Protein AF-A0A499VIA6-F1 (afdb_monomer)

Nearest PDB structures (foldseek):
  2xev-assembly1_A  TM=7.678E-01  e=5.044E-02  Xanthomonas campestris
  4r7s-assembly1_A  TM=6.813E-01  e=4.546E-01  Parabacteroides merdae ATCC 43184
  9hmf-assembly1_L  TM=6.471E-01  e=3.723E-01  Campylobacter jejuni
  2dba-assembly1_A  TM=6.359E-01  e=1.667E+00  Homo sapiens
  9c47-assembly1_C  TM=6.712E-01  e=5.530E+00  Homo sapiens

Foldseek 3Di:
DDPPDPPVPDPLQVQLVVLCVVCVVPVVCVLVSLQSSLVSCVVVVVLVVSLVSLVCVLPDPDDDPCNLLSLLVSLLSCVVVPNPVSSVVSLVVSLVVQDPDCNSLQSSLVSCVVVVVNVVSVVSNPSD

Solvent-accessible surface area (backbone atoms only — not comparable to full-atom values): 6991 Å² total; per-residue (Å²): 136,82,82,84,70,58,76,91,75,58,60,31,66,62,49,21,57,51,28,50,55,47,21,75,76,37,69,90,51,22,66,64,31,41,52,51,19,24,52,26,23,46,77,63,68,41,42,72,61,22,44,53,46,41,53,50,56,76,68,43,90,63,84,65,93,53,63,57,39,50,47,22,53,38,21,37,51,32,39,79,75,74,38,46,74,60,16,51,55,45,47,52,52,47,64,74,65,59,62,88,60,58,65,30,36,52,43,41,18,53,41,30,43,79,68,72,36,50,68,62,14,54,50,35,64,70,76,93

Radius of gyration: 15.38 Å; Cα contacts (8 Å, |Δi|>4): 145; chains: 1; bounding box: 36×33×42 Å

Secondary structure (DSSP, 8-state):
------GGG--HHHHHHHHHHHHHH-GGGHHHHHHHHHHHHHHTT-HHHHHHHHHHHHH-SSPPS-HHHHHHHHHHHHHHTT-HHHHHHHHHHHHHH--SSHHHHHHHHHHHHHTT-HHHHHHHHHH-

Mean predicted aligned error: 4.43 Å

pLDDT: mean 93.76, std 11.39, range [42.06, 98.88]

Organism: Streptomyces avermitilis (NCBI:txid33903)

Sequence (128 aa):
MRPDTPAENVDHHAEAARLERTAGLYPEDAEHLLLQAAAHLELAGHRPRATSLYDSLLSSSTPLENPHLVRALKASNLWEYGHEAEARAIIDGIRAASPRDPAPWVIVAEALEQHDELEAAQETFTQG

Structure (mmCIF, N/CA/C/O backbone):
data_AF-A0A499VIA6-F1
#
_entry.id   AF-A0A499VIA6-F1
#
loop_
_atom_site.group_PDB
_atom_site.id
_atom_site.type_symbol
_atom_site.label_atom_id
_atom_site.label_alt_id
_atom_site.label_comp_id
_atom_site.label_asym_id
_atom_site.label_entity_id
_atom_site.label_seq_id
_atom_site.pdbx_PDB_ins_code
_atom_site.Cartn_x
_atom_site.Cartn_y
_atom_site.Cartn_z
_atom_site.occupancy
_atom_site.B_iso_or_equiv
_atom_site.auth_seq_id
_atom_site.auth_comp_id
_atom_site.auth_asym_id
_atom_site.auth_atom_id
_atom_site.pdbx_PDB_model_num
ATOM 1 N N . MET A 1 1 ? 11.047 23.144 -24.535 1.00 42.06 1 MET A N 1
ATOM 2 C CA . MET A 1 1 ? 9.667 23.069 -24.017 1.00 42.06 1 MET A CA 1
ATOM 3 C C . MET A 1 1 ? 9.357 21.606 -23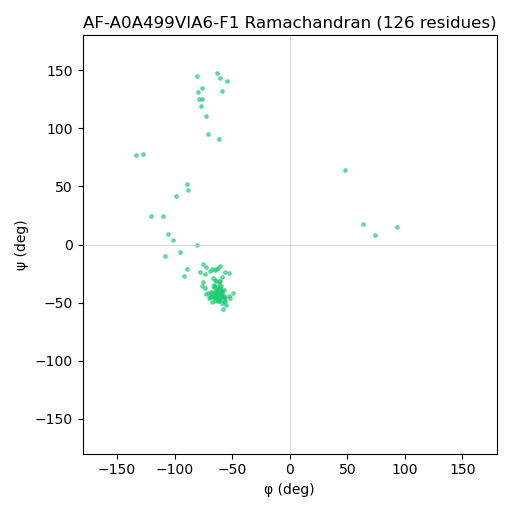.762 1.00 42.06 1 MET A C 1
ATOM 5 O O . MET A 1 1 ? 9.431 20.836 -24.711 1.00 42.06 1 MET A O 1
ATOM 9 N N . ARG A 1 2 ? 9.135 21.202 -22.505 1.00 53.75 2 ARG A N 1
ATOM 10 C CA . ARG A 1 2 ? 8.603 19.867 -22.188 1.00 53.75 2 ARG A CA 1
ATOM 11 C C . ARG A 1 2 ? 7.090 19.923 -22.429 1.00 53.75 2 ARG A C 1
ATOM 13 O O . ARG A 1 2 ? 6.490 20.894 -21.979 1.00 53.75 2 ARG A O 1
ATOM 20 N N . PRO A 1 3 ? 6.484 18.977 -23.158 1.00 56.84 3 PRO A N 1
ATOM 21 C CA . PRO A 1 3 ? 5.038 18.897 -23.193 1.00 56.84 3 PRO A CA 1
ATOM 22 C C . PRO A 1 3 ? 4.586 18.359 -21.835 1.00 56.84 3 PRO A C 1
ATOM 24 O O . PRO A 1 3 ? 4.852 17.200 -21.511 1.00 56.84 3 PRO A O 1
ATOM 27 N N . ASP A 1 4 ? 3.949 19.217 -21.041 1.00 58.94 4 ASP A N 1
ATOM 28 C CA . ASP A 1 4 ? 3.130 18.809 -19.904 1.00 58.94 4 ASP A CA 1
ATOM 29 C C . ASP A 1 4 ? 1.989 17.960 -20.464 1.00 58.94 4 ASP A C 1
ATOM 31 O O . ASP A 1 4 ? 0.969 18.464 -20.931 1.00 58.94 4 ASP A O 1
ATOM 35 N N . THR A 1 5 ? 2.219 16.652 -20.529 1.00 51.25 5 THR A N 1
ATOM 36 C CA . THR A 1 5 ? 1.166 15.701 -20.865 1.00 51.25 5 THR A CA 1
ATOM 37 C C . THR A 1 5 ? 0.330 15.564 -19.596 1.00 51.25 5 THR A C 1
ATOM 39 O O . THR A 1 5 ? 0.89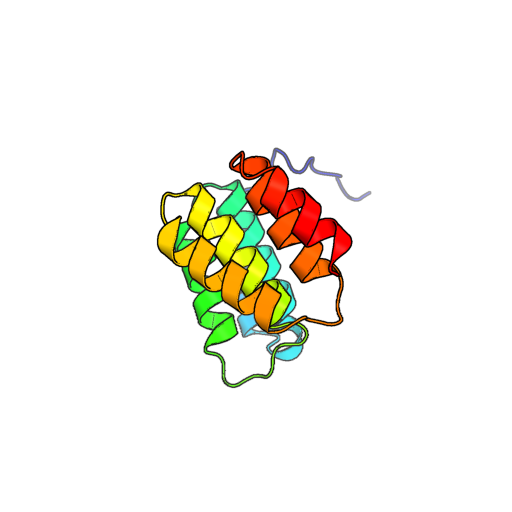7 15.190 -18.567 1.00 51.25 5 THR A O 1
ATOM 42 N N . PRO A 1 6 ? -0.970 15.908 -19.610 1.00 53.19 6 PRO A N 1
ATOM 43 C CA . PRO A 1 6 ? -1.825 15.718 -18.445 1.00 53.19 6 PRO A CA 1
ATOM 44 C C . PRO A 1 6 ? -1.758 14.253 -18.005 1.00 53.19 6 PRO A C 1
ATOM 46 O O . PRO A 1 6 ? -1.746 13.366 -18.863 1.00 53.19 6 PRO A O 1
ATOM 49 N N . ALA A 1 7 ? -1.730 13.999 -16.692 1.00 57.78 7 ALA A N 1
ATOM 50 C CA . ALA A 1 7 ? -1.669 12.645 -16.129 1.00 57.78 7 ALA A CA 1
ATOM 51 C C . ALA A 1 7 ? -2.771 11.713 -16.680 1.00 57.78 7 ALA A C 1
ATOM 53 O O . ALA A 1 7 ? -2.569 10.509 -16.760 1.00 57.78 7 ALA A O 1
ATOM 54 N N . GLU A 1 8 ? -3.884 12.281 -17.157 1.00 56.59 8 GLU A N 1
ATOM 55 C CA . GLU A 1 8 ? -5.007 11.577 -17.792 1.00 56.59 8 GLU A CA 1
ATOM 56 C C . GLU A 1 8 ? -4.646 10.798 -19.075 1.00 56.59 8 GLU A C 1
ATOM 58 O O . GLU A 1 8 ? -5.392 9.906 -19.462 1.00 56.59 8 GLU A O 1
ATOM 63 N N . ASN A 1 9 ? -3.516 11.092 -19.733 1.00 65.88 9 ASN A N 1
ATOM 64 C CA . ASN A 1 9 ? -3.077 10.394 -20.953 1.00 65.88 9 ASN A CA 1
ATOM 65 C C . ASN A 1 9 ? -1.903 9.425 -20.726 1.00 65.88 9 ASN A C 1
ATOM 67 O O . ASN A 1 9 ? -1.306 8.945 -21.695 1.00 65.88 9 ASN A O 1
ATOM 71 N N . VAL A 1 10 ? -1.521 9.161 -19.475 1.00 82.81 10 VAL A N 1
ATOM 72 C CA . VAL A 1 10 ? -0.440 8.217 -19.175 1.00 82.81 10 VAL A CA 1
ATOM 73 C C . VAL A 1 10 ? -0.973 6.790 -19.279 1.00 82.81 10 VAL A C 1
ATOM 75 O O . VAL A 1 10 ? -1.933 6.418 -18.611 1.00 82.81 10 VAL A O 1
ATOM 78 N N . ASP A 1 11 ? -0.320 5.956 -20.090 1.00 93.81 11 ASP A N 1
ATOM 79 C CA . ASP A 1 11 ? -0.528 4.509 -20.030 1.00 93.81 11 ASP A CA 1
ATOM 80 C C . ASP A 1 11 ? 0.099 3.982 -18.732 1.00 93.81 11 ASP A C 1
ATOM 82 O O . ASP A 1 11 ? 1.305 3.730 -18.645 1.00 93.81 11 ASP A O 1
ATOM 86 N N . HIS A 1 12 ? -0.731 3.865 -17.697 1.00 96.50 12 HIS A N 1
ATOM 87 C CA . HIS A 1 12 ? -0.306 3.453 -16.364 1.00 96.50 12 HIS A CA 1
ATOM 88 C C . HIS A 1 12 ? 0.319 2.047 -16.342 1.00 96.50 12 HIS A C 1
ATOM 90 O O . HIS A 1 12 ? 1.245 1.808 -15.569 1.00 96.50 12 HIS A O 1
ATOM 96 N N . HIS A 1 13 ? -0.108 1.130 -17.216 1.00 97.38 13 HIS A N 1
ATOM 97 C CA . HIS A 1 13 ? 0.518 -0.189 -17.315 1.00 97.38 13 HIS A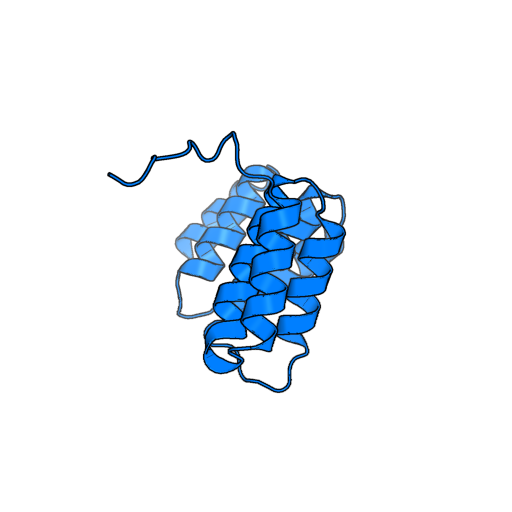 CA 1
ATOM 98 C C . HIS A 1 13 ? 1.922 -0.102 -17.908 1.00 97.38 13 HIS A C 1
ATOM 100 O O . HIS A 1 13 ? 2.859 -0.711 -17.382 1.00 97.38 13 HIS A O 1
ATOM 106 N N . ALA A 1 14 ? 2.079 0.661 -18.992 1.00 97.50 14 ALA A N 1
ATOM 107 C CA . ALA A 1 14 ? 3.382 0.869 -19.609 1.00 97.50 14 ALA A CA 1
ATOM 108 C C . ALA A 1 14 ? 4.351 1.576 -18.651 1.00 97.50 14 ALA A C 1
ATOM 110 O O . ALA A 1 14 ? 5.531 1.217 -18.597 1.00 97.50 14 ALA A O 1
ATOM 111 N N . GLU A 1 15 ? 3.853 2.538 -17.872 1.00 98.12 15 GLU A N 1
ATOM 112 C CA . GLU A 1 15 ? 4.661 3.276 -16.907 1.00 98.12 15 GLU A CA 1
ATOM 113 C C . GLU A 1 15 ? 5.095 2.404 -15.724 1.00 98.12 15 GLU A C 1
ATOM 115 O O . GLU A 1 15 ? 6.286 2.365 -15.411 1.00 98.12 15 GLU A O 1
ATOM 120 N N . ALA A 1 16 ? 4.194 1.602 -15.146 1.00 98.44 16 ALA A N 1
ATOM 121 C CA . ALA A 1 16 ? 4.559 0.624 -14.119 1.00 98.44 16 ALA A CA 1
ATOM 1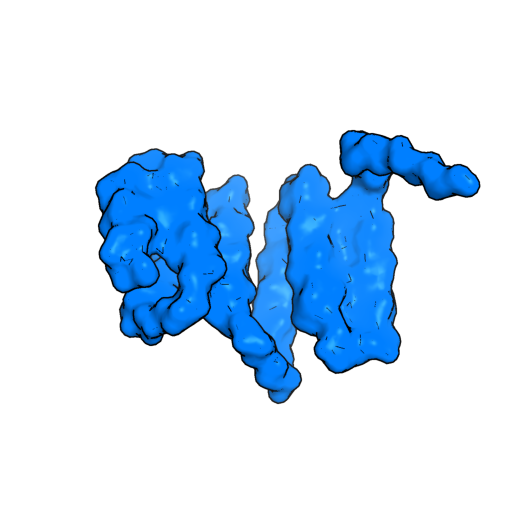22 C C . ALA A 1 16 ? 5.651 -0.344 -14.615 1.00 98.44 16 ALA A C 1
ATOM 124 O O . ALA A 1 16 ? 6.678 -0.522 -13.961 1.00 98.44 16 ALA A O 1
ATOM 125 N N . ALA A 1 17 ? 5.507 -0.882 -15.832 1.00 98.25 17 ALA A N 1
ATOM 126 C CA . ALA A 1 17 ? 6.502 -1.777 -16.424 1.00 98.25 17 ALA A CA 1
ATOM 127 C C . ALA A 1 17 ? 7.844 -1.080 -16.739 1.00 98.25 17 ALA A C 1
ATOM 129 O O . ALA A 1 17 ? 8.904 -1.718 -16.773 1.00 98.25 17 ALA A O 1
ATOM 130 N N . ARG A 1 18 ? 7.837 0.229 -17.023 1.00 98.19 18 ARG A N 1
ATOM 131 C CA . ARG A 1 18 ? 9.061 1.033 -17.172 1.00 98.19 18 ARG A CA 1
ATOM 132 C C . ARG A 1 18 ? 9.768 1.187 -15.827 1.00 98.19 18 ARG A C 1
ATOM 134 O O . ARG A 1 18 ? 10.983 0.988 -15.767 1.00 98.19 18 ARG A O 1
ATOM 141 N N . LEU A 1 19 ? 9.018 1.498 -14.774 1.00 98.50 19 LEU A N 1
ATOM 142 C CA . LEU A 1 19 ? 9.526 1.666 -13.415 1.00 98.50 19 LEU A CA 1
ATOM 143 C C . LEU A 1 19 ? 10.082 0.351 -12.850 1.00 98.50 19 LEU A C 1
ATOM 145 O O . LEU A 1 19 ? 11.219 0.347 -12.393 1.00 98.50 19 LEU A O 1
ATOM 149 N N . GLU A 1 20 ? 9.379 -0.780 -12.997 1.00 98.19 20 GLU A N 1
ATOM 150 C CA . GLU A 1 20 ? 9.868 -2.111 -12.578 1.00 98.19 20 GLU A CA 1
ATOM 151 C C . GLU A 1 20 ? 11.208 -2.468 -13.249 1.00 98.19 20 GLU A C 1
ATOM 153 O O . GLU A 1 20 ? 12.150 -2.915 -12.593 1.00 98.19 20 GLU A O 1
ATOM 158 N N . ARG A 1 21 ? 11.339 -2.218 -14.562 1.00 98.25 21 ARG A N 1
ATOM 159 C CA . ARG A 1 21 ? 12.614 -2.422 -15.273 1.00 98.25 21 ARG A CA 1
ATOM 160 C C . ARG A 1 21 ? 13.715 -1.496 -14.767 1.00 98.25 21 ARG A C 1
ATOM 162 O O . ARG A 1 21 ? 14.862 -1.919 -14.689 1.00 98.25 21 ARG A O 1
ATOM 169 N N . THR A 1 22 ? 13.372 -0.254 -14.438 1.00 98.25 22 THR A N 1
ATOM 170 C CA . THR A 1 22 ? 14.325 0.733 -13.913 1.00 98.25 22 THR A CA 1
ATOM 171 C C . THR A 1 22 ? 14.794 0.335 -12.512 1.00 98.25 22 THR A C 1
ATOM 173 O O . THR A 1 22 ? 15.991 0.366 -12.256 1.00 98.25 22 THR A O 1
ATOM 176 N N . ALA A 1 23 ? 13.898 -0.154 -11.650 1.00 97.25 23 ALA A N 1
ATOM 177 C CA . ALA A 1 23 ? 14.239 -0.667 -10.322 1.00 97.25 23 ALA A CA 1
ATOM 178 C C . ALA A 1 23 ? 15.227 -1.843 -10.386 1.00 97.25 23 ALA A C 1
ATOM 180 O O . ALA A 1 23 ? 16.125 -1.952 -9.558 1.00 97.25 23 ALA A O 1
ATOM 181 N N . GLY A 1 24 ? 15.114 -2.697 -11.410 1.00 95.31 24 GLY A N 1
ATOM 182 C CA . GLY A 1 24 ? 16.082 -3.770 -11.654 1.00 95.31 24 GLY A CA 1
ATOM 183 C C . GLY A 1 24 ? 17.479 -3.287 -12.072 1.00 95.31 24 GLY A C 1
ATOM 184 O O . GLY A 1 24 ? 18.442 -4.039 -11.932 1.00 95.31 24 GLY A O 1
ATOM 185 N N . LEU A 1 25 ? 17.600 -2.059 -12.589 1.00 97.44 25 LEU A N 1
ATOM 186 C CA . LEU A 1 25 ? 18.876 -1.441 -12.973 1.00 97.44 25 LEU A CA 1
ATOM 187 C C . LEU A 1 25 ? 19.500 -0.616 -11.842 1.00 97.44 25 LEU A C 1
ATOM 189 O O . LEU A 1 25 ? 20.723 -0.492 -11.811 1.00 97.44 25 LEU A O 1
ATOM 193 N N . TYR A 1 26 ? 18.674 -0.089 -10.935 1.00 95.38 26 TYR A N 1
ATOM 194 C CA . TYR A 1 26 ? 19.076 0.770 -9.817 1.00 95.38 26 TYR A CA 1
ATOM 195 C C . TYR A 1 26 ? 18.515 0.217 -8.494 1.00 95.38 26 TYR A C 1
ATOM 197 O O . TYR A 1 26 ? 17.490 0.703 -8.008 1.00 95.38 26 TYR A O 1
ATOM 205 N N . PRO A 1 27 ? 19.135 -0.834 -7.919 1.00 90.56 27 PRO A N 1
ATOM 206 C CA . PRO A 1 27 ? 18.659 -1.469 -6.689 1.00 90.56 27 PRO A CA 1
ATOM 207 C C . PRO A 1 27 ? 18.582 -0.530 -5.480 1.00 90.56 27 PRO A C 1
ATOM 209 O O . PRO A 1 27 ? 17.764 -0.750 -4.591 1.00 90.56 27 PRO A O 1
ATOM 212 N N . GLU A 1 28 ? 19.424 0.501 -5.441 1.00 91.81 28 GLU A N 1
ATOM 213 C CA . GLU A 1 28 ? 19.437 1.550 -4.420 1.00 91.81 28 GLU A CA 1
ATOM 214 C C . GLU A 1 28 ? 18.158 2.396 -4.415 1.00 91.81 28 GLU A C 1
ATOM 216 O O . GLU A 1 28 ? 17.708 2.806 -3.352 1.00 91.81 28 GLU A O 1
ATOM 221 N N . ASP A 1 29 ? 17.534 2.576 -5.581 1.00 95.19 29 ASP A N 1
ATOM 222 C CA . ASP A 1 29 ? 16.304 3.352 -5.759 1.00 95.19 29 ASP A CA 1
ATOM 223 C C . ASP A 1 29 ? 15.064 2.444 -5.871 1.00 95.19 29 ASP A C 1
ATOM 225 O O . ASP A 1 29 ? 13.949 2.911 -6.131 1.00 95.19 29 ASP A O 1
ATOM 229 N N . ALA A 1 30 ? 15.242 1.126 -5.715 1.00 94.81 30 ALA A N 1
ATOM 230 C CA . ALA A 1 30 ? 14.211 0.143 -6.023 1.00 94.81 30 ALA A CA 1
ATOM 231 C C . ALA A 1 30 ? 12.948 0.317 -5.172 1.00 94.81 30 ALA A C 1
ATOM 233 O O . ALA A 1 30 ? 11.855 0.145 -5.704 1.00 94.81 30 ALA A O 1
ATOM 234 N N . GLU A 1 31 ? 13.064 0.688 -3.893 1.00 96.56 31 GLU A N 1
ATOM 235 C CA . GLU A 1 31 ? 11.892 0.949 -3.047 1.00 96.56 31 GLU A CA 1
ATOM 236 C C . GLU A 1 31 ? 11.017 2.047 -3.652 1.00 96.56 31 GLU A C 1
ATOM 238 O O . GLU A 1 31 ? 9.848 1.811 -3.954 1.00 96.56 31 GLU A O 1
ATOM 243 N N . HIS A 1 32 ? 11.597 3.217 -3.921 1.00 97.25 32 HIS A N 1
ATOM 244 C CA . HIS A 1 32 ? 10.860 4.346 -4.475 1.00 97.25 32 HIS A CA 1
ATOM 245 C C . HIS A 1 32 ? 10.247 4.023 -5.846 1.00 97.25 32 HIS A C 1
ATOM 247 O O . HIS A 1 32 ? 9.068 4.294 -6.086 1.00 97.25 32 HIS A O 1
ATOM 253 N N . LEU A 1 33 ? 11.025 3.400 -6.734 1.00 98.00 33 LEU A N 1
ATOM 254 C CA . LEU A 1 33 ? 10.579 3.048 -8.083 1.00 98.00 33 LEU A CA 1
ATOM 255 C C . LEU A 1 33 ? 9.446 2.011 -8.070 1.00 98.00 33 LEU A C 1
ATOM 257 O O . LEU A 1 33 ? 8.495 2.129 -8.844 1.00 98.00 33 LEU A O 1
ATOM 261 N N . LEU A 1 34 ? 9.511 1.012 -7.187 1.00 98.31 34 LEU A N 1
ATOM 262 C CA . LEU A 1 34 ? 8.475 -0.015 -7.076 1.00 98.31 34 LEU A CA 1
ATOM 263 C C . LEU A 1 34 ? 7.211 0.502 -6.379 1.00 98.31 34 LEU A C 1
ATOM 265 O O . LEU A 1 34 ? 6.116 0.100 -6.770 1.00 98.31 34 LEU A O 1
ATOM 269 N N . LEU A 1 35 ? 7.326 1.430 -5.422 1.00 98.44 35 LEU A N 1
ATOM 270 C CA . LEU A 1 35 ? 6.164 2.116 -4.844 1.00 98.44 35 LEU A CA 1
ATOM 271 C C . LEU A 1 35 ? 5.424 2.958 -5.893 1.00 98.44 35 LEU A C 1
ATOM 273 O O . LEU A 1 35 ? 4.197 2.907 -5.965 1.00 98.44 35 LEU A O 1
ATOM 277 N N . GLN A 1 36 ? 6.152 3.673 -6.756 1.00 98.38 36 GLN A N 1
ATOM 278 C CA . GLN A 1 36 ? 5.543 4.388 -7.881 1.00 98.38 36 GLN A CA 1
ATOM 279 C C . GLN A 1 36 ? 4.886 3.428 -8.880 1.00 98.38 36 GLN A C 1
ATOM 281 O O . GLN A 1 36 ? 3.769 3.679 -9.332 1.00 98.38 36 GLN A O 1
ATOM 286 N N . ALA A 1 37 ? 5.541 2.310 -9.206 1.00 98.69 37 ALA A N 1
ATOM 287 C CA . ALA A 1 37 ? 4.965 1.302 -10.093 1.00 98.69 37 ALA A CA 1
ATOM 288 C C . ALA A 1 37 ? 3.652 0.732 -9.528 1.00 98.69 37 ALA A C 1
ATOM 290 O O . ALA A 1 37 ? 2.674 0.604 -10.265 1.00 98.69 37 ALA A O 1
ATOM 291 N N . ALA A 1 38 ? 3.607 0.448 -8.222 1.00 98.75 38 ALA A N 1
ATOM 292 C CA . ALA A 1 38 ? 2.396 0.008 -7.537 1.00 98.75 38 ALA A CA 1
ATOM 293 C C . ALA A 1 38 ? 1.278 1.058 -7.630 1.00 98.75 38 ALA A C 1
ATOM 295 O O . ALA A 1 38 ? 0.178 0.717 -8.054 1.00 98.75 38 ALA A O 1
ATOM 296 N N . ALA A 1 39 ? 1.574 2.339 -7.383 1.00 98.25 39 ALA A N 1
ATOM 297 C CA . ALA A 1 39 ? 0.595 3.419 -7.529 1.00 98.25 39 ALA A CA 1
ATOM 298 C C . ALA A 1 39 ? 0.029 3.524 -8.961 1.00 98.25 39 ALA A C 1
ATOM 300 O O . ALA A 1 39 ? -1.173 3.710 -9.149 1.00 98.25 39 ALA A O 1
ATOM 301 N N . HIS A 1 40 ? 0.856 3.343 -9.999 1.00 98.44 40 HIS A N 1
ATOM 302 C CA . HIS A 1 40 ? 0.358 3.279 -11.378 1.00 98.44 40 HIS A CA 1
ATOM 303 C C . HIS A 1 40 ? -0.569 2.074 -11.603 1.00 98.44 40 HIS A C 1
ATOM 305 O O . HIS A 1 40 ? -1.598 2.209 -12.263 1.00 98.44 40 HIS A O 1
ATOM 311 N N . LEU A 1 41 ? -0.247 0.908 -11.042 1.00 98.62 41 LEU A N 1
ATOM 312 C CA . LEU A 1 41 ? -1.106 -0.274 -11.136 1.00 98.62 41 LEU A CA 1
ATOM 313 C C . LEU A 1 41 ? -2.437 -0.082 -10.407 1.00 98.62 41 LEU A C 1
ATOM 315 O O . LEU A 1 41 ? -3.459 -0.551 -10.902 1.00 98.62 41 LEU A O 1
ATOM 319 N N . GLU A 1 42 ? -2.442 0.624 -9.279 1.00 98.06 42 GLU A N 1
ATOM 320 C CA . GLU A 1 42 ? -3.660 1.004 -8.560 1.00 98.06 42 GLU A CA 1
ATOM 321 C C . GLU A 1 42 ? -4.562 1.907 -9.395 1.00 98.06 42 GLU A C 1
ATOM 323 O O . GLU A 1 42 ? -5.741 1.598 -9.565 1.00 98.06 42 GLU A O 1
ATOM 328 N N . LEU A 1 43 ? -3.997 2.958 -9.997 1.00 96.69 43 LEU A N 1
ATOM 329 C CA . LEU A 1 43 ? -4.720 3.856 -10.905 1.00 96.69 43 LEU A CA 1
ATOM 330 C C . LEU A 1 43 ? -5.258 3.125 -12.144 1.00 96.69 43 LEU A C 1
ATOM 332 O O . LEU A 1 43 ? -6.319 3.470 -12.658 1.00 96.69 43 LEU A O 1
ATOM 336 N N . ALA A 1 44 ? -4.563 2.080 -12.600 1.00 96.56 44 ALA A N 1
ATOM 337 C CA . ALA A 1 44 ? -5.014 1.212 -13.685 1.00 96.56 44 ALA A CA 1
ATOM 338 C C . ALA A 1 44 ? -6.042 0.143 -13.247 1.00 96.56 44 ALA A C 1
ATOM 340 O O . ALA A 1 44 ? -6.459 -0.677 -14.064 1.00 96.56 44 ALA A O 1
ATOM 341 N N . GLY A 1 45 ? -6.419 0.090 -11.963 1.00 97.00 45 GLY A N 1
ATOM 342 C CA . GLY A 1 45 ? -7.331 -0.914 -11.403 1.00 97.00 45 GLY A CA 1
ATOM 343 C C . GLY A 1 45 ? -6.722 -2.312 -11.232 1.00 97.00 45 GLY A C 1
ATOM 344 O O . GLY A 1 45 ? -7.418 -3.262 -10.877 1.00 97.00 45 GLY A O 1
ATOM 345 N N . HIS A 1 46 ? -5.415 -2.473 -11.439 1.00 98.12 46 HIS A N 1
ATOM 346 C CA . HIS A 1 46 ? -4.709 -3.755 -11.378 1.00 98.12 46 HIS A CA 1
ATOM 347 C C . HIS A 1 46 ? -4.219 -4.084 -9.957 1.00 98.12 46 HIS A C 1
ATOM 349 O O . HIS A 1 46 ? -3.078 -4.510 -9.741 1.00 98.12 46 HIS A O 1
ATOM 355 N N . ARG A 1 47 ? -5.120 -3.915 -8.983 1.00 98.25 47 ARG A N 1
ATOM 356 C CA . ARG A 1 47 ? -4.869 -3.985 -7.535 1.00 98.25 47 ARG A CA 1
ATOM 357 C C . ARG A 1 47 ? -4.090 -5.238 -7.080 1.00 98.25 47 ARG A C 1
ATOM 359 O O . ARG A 1 47 ? -3.130 -5.078 -6.327 1.00 98.25 47 ARG A O 1
ATOM 366 N N . PRO A 1 48 ? -4.348 -6.469 -7.584 1.00 98.62 48 PRO A N 1
ATOM 367 C CA . PRO A 1 48 ? -3.557 -7.646 -7.191 1.00 98.62 48 PRO A CA 1
ATOM 368 C C . PRO A 1 48 ? -2.081 -7.592 -7.623 1.00 98.62 48 PRO A C 1
ATOM 370 O O . PRO A 1 48 ? -1.206 -8.147 -6.953 1.00 98.62 48 PRO A O 1
ATOM 373 N N . ARG A 1 49 ? -1.773 -6.922 -8.746 1.00 98.62 49 ARG A N 1
ATOM 374 C CA . ARG A 1 49 ? -0.385 -6.743 -9.201 1.00 98.62 49 ARG A CA 1
ATOM 375 C C . ARG A 1 49 ? 0.336 -5.716 -8.328 1.00 98.62 49 ARG A C 1
ATOM 377 O O . ARG A 1 49 ? 1.495 -5.953 -8.006 1.00 98.62 49 ARG A O 1
ATOM 384 N N . ALA A 1 50 ? -0.352 -4.6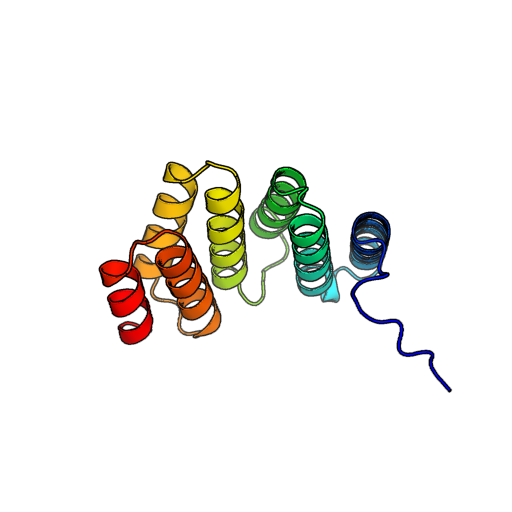55 -7.896 1.00 98.75 50 ALA A N 1
ATOM 385 C CA . ALA A 1 50 ? 0.175 -3.714 -6.907 1.00 98.75 50 ALA A CA 1
ATOM 386 C C . ALA A 1 50 ? 0.492 -4.426 -5.577 1.00 98.75 50 ALA A C 1
ATOM 388 O O . ALA A 1 50 ? 1.622 -4.336 -5.100 1.00 98.75 50 ALA A O 1
ATOM 389 N N . THR A 1 51 ? -0.427 -5.257 -5.057 1.00 98.75 51 THR A N 1
ATOM 390 C CA . THR A 1 51 ? -0.184 -6.093 -3.860 1.00 98.75 51 THR A CA 1
ATOM 391 C C . THR A 1 51 ? 1.079 -6.939 -4.004 1.00 98.75 51 THR A C 1
ATOM 393 O O . THR A 1 51 ? 1.904 -6.974 -3.096 1.00 98.75 51 THR A O 1
ATOM 396 N N . SER A 1 52 ? 1.275 -7.564 -5.171 1.00 98.56 52 SER A N 1
ATOM 397 C CA . SER A 1 52 ? 2.458 -8.393 -5.433 1.00 98.56 52 SER A CA 1
ATOM 398 C C . SER A 1 52 ? 3.770 -7.597 -5.359 1.00 98.56 52 SER A C 1
ATOM 400 O O . SER A 1 52 ? 4.790 -8.138 -4.933 1.00 98.56 52 SER A O 1
ATOM 402 N N . LEU A 1 53 ? 3.766 -6.318 -5.759 1.00 98.50 53 LEU A N 1
ATOM 403 C CA . LEU A 1 53 ? 4.937 -5.446 -5.623 1.00 98.50 53 LEU A CA 1
ATOM 404 C C . LEU A 1 53 ? 5.205 -5.088 -4.160 1.00 98.50 53 LEU A C 1
ATOM 406 O O . LEU A 1 53 ? 6.355 -5.153 -3.725 1.00 98.50 53 LEU A O 1
ATOM 410 N N . TYR A 1 54 ? 4.164 -4.786 -3.380 1.00 98.69 54 TYR A N 1
ATOM 411 C CA . TYR A 1 54 ? 4.313 -4.550 -1.943 1.00 98.69 54 TYR A CA 1
ATOM 412 C C . TYR A 1 54 ? 4.838 -5.786 -1.206 1.00 98.69 54 TYR A C 1
ATOM 414 O O . TYR A 1 54 ? 5.744 -5.670 -0.381 1.00 98.69 54 TYR A O 1
ATOM 422 N N . ASP A 1 55 ? 4.341 -6.977 -1.542 1.00 98.50 55 ASP A N 1
ATOM 423 C CA . ASP A 1 55 ? 4.844 -8.239 -0.992 1.00 98.50 55 ASP A CA 1
ATOM 424 C C . ASP A 1 55 ? 6.309 -8.481 -1.367 1.00 98.50 55 ASP A C 1
ATOM 426 O O . ASP A 1 55 ? 7.105 -8.904 -0.525 1.00 98.50 55 ASP A O 1
ATOM 430 N N . SER A 1 56 ? 6.699 -8.169 -2.606 1.00 97.31 56 SER A N 1
ATOM 431 C CA . SER A 1 56 ? 8.095 -8.257 -3.044 1.00 97.31 56 SER A CA 1
ATOM 432 C C . SER A 1 56 ? 9.006 -7.302 -2.269 1.00 97.31 56 SER A C 1
ATOM 434 O O . SER A 1 56 ? 10.115 -7.689 -1.909 1.00 97.31 56 SER A O 1
ATOM 436 N N . LEU A 1 57 ? 8.561 -6.071 -1.996 1.00 97.62 57 LEU A N 1
ATOM 437 C CA . LEU A 1 57 ? 9.318 -5.114 -1.185 1.00 97.62 57 LEU A CA 1
ATOM 438 C C . LEU A 1 57 ? 9.473 -5.612 0.256 1.00 97.62 57 LEU A C 1
ATOM 440 O O . LEU A 1 57 ? 10.582 -5.650 0.781 1.00 97.62 57 LEU A O 1
ATOM 444 N N . LEU A 1 58 ? 8.378 -6.051 0.880 1.00 97.50 58 LEU A N 1
ATOM 445 C CA . LEU A 1 58 ? 8.362 -6.495 2.279 1.00 97.50 58 LEU A CA 1
ATOM 446 C C . LEU A 1 58 ? 9.104 -7.818 2.521 1.00 97.50 58 LEU A C 1
ATOM 448 O O . LEU A 1 58 ? 9.509 -8.085 3.653 1.00 97.50 58 LEU A O 1
ATOM 452 N N . SER A 1 59 ? 9.262 -8.647 1.488 1.00 96.88 59 SER A N 1
ATOM 453 C CA . SER A 1 59 ? 10.004 -9.915 1.541 1.00 96.88 59 SER A CA 1
ATOM 454 C C . SER A 1 59 ? 11.463 -9.797 1.085 1.00 96.88 59 SER A C 1
ATOM 456 O O . SER A 1 59 ? 12.221 -10.763 1.206 1.00 96.88 59 SER A O 1
ATOM 458 N N . SER A 1 60 ? 11.867 -8.629 0.576 1.00 93.62 60 SER A N 1
ATOM 459 C CA . SER A 1 60 ? 13.230 -8.366 0.121 1.00 93.62 60 SER A CA 1
ATOM 460 C C . SER A 1 60 ? 14.245 -8.465 1.263 1.00 93.62 60 SER A C 1
ATOM 462 O O . SER A 1 60 ? 13.972 -8.108 2.408 1.00 93.62 60 SER A O 1
ATOM 464 N N . SER A 1 61 ? 15.461 -8.913 0.941 1.00 90.62 61 SER A N 1
ATOM 465 C CA . SER A 1 61 ? 16.599 -8.864 1.866 1.00 90.62 61 SER A CA 1
ATOM 466 C C . SER A 1 61 ? 17.183 -7.458 2.028 1.00 90.62 61 SER A C 1
ATOM 468 O O . SER A 1 61 ? 17.962 -7.229 2.952 1.00 90.62 61 SER A O 1
ATOM 470 N N . THR A 1 62 ? 16.861 -6.536 1.116 1.00 90.19 62 THR A N 1
ATOM 471 C CA . THR A 1 62 ? 17.284 -5.135 1.206 1.00 90.19 62 THR A CA 1
ATOM 472 C C . THR A 1 62 ? 16.424 -4.423 2.251 1.00 90.19 62 THR A C 1
ATOM 474 O O . THR A 1 62 ? 15.199 -4.464 2.132 1.00 90.19 62 THR A O 1
ATOM 477 N N . PRO A 1 63 ? 17.022 -3.778 3.270 1.00 93.19 63 PRO A N 1
ATOM 478 C CA . PRO A 1 63 ? 16.262 -3.006 4.244 1.00 93.19 63 PRO A CA 1
ATOM 479 C C . PRO A 1 63 ? 15.469 -1.891 3.562 1.00 93.19 63 PRO A C 1
ATOM 481 O O . PRO A 1 63 ? 16.031 -1.152 2.759 1.00 93.19 63 PRO A O 1
ATOM 484 N N . LEU A 1 64 ? 14.189 -1.773 3.913 1.00 95.88 64 LEU A N 1
ATOM 485 C CA . LEU A 1 64 ? 13.342 -0.673 3.459 1.00 95.88 64 LEU A CA 1
ATOM 486 C C . LEU A 1 64 ? 13.586 0.579 4.308 1.00 95.88 64 LEU A C 1
ATOM 488 O O . LEU A 1 64 ? 13.772 0.476 5.525 1.00 95.88 64 LEU A O 1
ATOM 492 N N . GLU A 1 65 ? 13.517 1.746 3.679 1.00 94.56 65 GLU A N 1
ATOM 493 C CA . GLU A 1 65 ? 13.551 3.052 4.330 1.00 94.56 65 GLU A CA 1
ATOM 494 C C . GLU A 1 65 ? 12.326 3.237 5.227 1.00 94.56 65 GLU A C 1
ATOM 496 O O . GLU A 1 65 ? 12.464 3.612 6.395 1.00 94.56 65 GLU A O 1
ATOM 501 N N . ASN A 1 66 ? 11.129 2.919 4.718 1.00 94.25 66 ASN A N 1
ATOM 502 C CA . ASN A 1 66 ? 9.896 3.023 5.492 1.00 94.25 66 ASN A CA 1
ATOM 503 C C . ASN A 1 66 ? 9.005 1.773 5.351 1.00 94.25 66 ASN A C 1
ATOM 505 O O . ASN A 1 66 ? 7.965 1.794 4.685 1.00 94.25 66 ASN A O 1
ATOM 509 N N . PRO A 1 67 ? 9.338 0.666 6.044 1.00 97.38 67 PRO A N 1
ATOM 510 C CA . PRO A 1 67 ? 8.574 -0.578 5.952 1.00 97.38 67 PRO A CA 1
ATOM 511 C C . PRO A 1 67 ? 7.137 -0.455 6.484 1.00 97.38 67 PRO A C 1
ATOM 513 O O . PRO A 1 67 ? 6.287 -1.278 6.144 1.00 97.38 67 PRO A O 1
ATOM 516 N N . HIS A 1 68 ? 6.839 0.529 7.340 1.00 98.31 68 HIS A N 1
ATOM 517 C CA . HIS A 1 68 ? 5.471 0.776 7.803 1.00 98.31 68 HIS A CA 1
ATOM 518 C C . HIS A 1 68 ? 4.630 1.478 6.738 1.00 98.31 68 HIS A C 1
ATOM 520 O O . HIS A 1 68 ? 3.462 1.130 6.589 1.00 98.31 68 HIS A O 1
ATOM 526 N N . LEU A 1 69 ? 5.225 2.379 5.953 1.00 98.44 69 LEU A N 1
ATOM 527 C CA . LEU A 1 69 ? 4.547 3.026 4.832 1.00 98.44 69 LEU A CA 1
ATOM 528 C C . LEU A 1 69 ? 4.177 2.001 3.759 1.00 98.44 69 LEU A C 1
ATOM 530 O O . LEU A 1 69 ? 3.034 1.972 3.316 1.00 98.44 69 LEU A O 1
ATOM 534 N N . VAL A 1 70 ? 5.098 1.096 3.411 1.00 98.62 70 VAL A N 1
ATOM 535 C CA . VAL A 1 70 ? 4.817 0.015 2.449 1.00 98.62 70 VAL A CA 1
ATOM 536 C C . VAL A 1 70 ? 3.651 -0.865 2.918 1.00 98.62 70 VAL A C 1
ATOM 538 O O . VAL A 1 70 ? 2.774 -1.208 2.128 1.00 98.62 70 VAL A O 1
ATOM 541 N N . ARG A 1 71 ? 3.591 -1.198 4.216 1.00 98.81 71 ARG A N 1
ATOM 542 C CA . ARG A 1 71 ? 2.459 -1.945 4.792 1.00 98.81 71 ARG A CA 1
ATOM 543 C C . ARG A 1 71 ? 1.153 -1.152 4.750 1.00 98.81 71 ARG A C 1
ATOM 545 O O . ARG A 1 71 ? 0.124 -1.739 4.438 1.00 98.81 71 ARG A O 1
ATOM 552 N N . ALA A 1 72 ? 1.190 0.147 5.047 1.00 98.75 72 ALA A N 1
ATOM 553 C CA . ALA A 1 72 ? 0.008 1.004 5.021 1.00 98.75 72 ALA A CA 1
ATOM 554 C C . ALA A 1 72 ? -0.585 1.087 3.606 1.00 98.75 72 ALA A C 1
ATOM 556 O O . ALA A 1 72 ? -1.779 0.860 3.424 1.00 98.75 72 ALA A O 1
ATOM 557 N N . LEU A 1 73 ? 0.267 1.308 2.599 1.00 98.81 73 LEU A N 1
ATOM 558 C CA . LEU A 1 73 ? -0.128 1.322 1.187 1.00 98.81 73 LEU A CA 1
ATOM 559 C C . LEU A 1 73 ? -0.690 -0.037 0.748 1.00 98.81 73 LEU A C 1
ATOM 561 O O . LEU A 1 73 ? -1.763 -0.094 0.152 1.00 98.81 73 LEU A O 1
ATOM 565 N N . LYS A 1 74 ? -0.039 -1.147 1.132 1.00 98.88 74 LYS A N 1
ATOM 566 C CA . LYS A 1 74 ? -0.565 -2.498 0.883 1.00 98.88 74 LYS A CA 1
ATOM 567 C C . LYS A 1 74 ? -1.962 -2.687 1.485 1.00 98.88 74 LYS A C 1
ATOM 569 O O . LYS A 1 74 ? -2.825 -3.252 0.819 1.00 98.88 74 LYS A O 1
ATOM 574 N N . ALA A 1 75 ? -2.179 -2.257 2.729 1.00 98.81 75 ALA A N 1
ATOM 575 C CA . ALA A 1 75 ? -3.466 -2.396 3.406 1.00 98.81 75 ALA A CA 1
ATOM 576 C C . ALA A 1 75 ? -4.572 -1.591 2.711 1.00 98.81 75 ALA A C 1
ATOM 578 O O . ALA A 1 75 ? -5.636 -2.146 2.450 1.00 98.81 75 ALA A O 1
ATOM 579 N N . SER A 1 76 ? -4.293 -0.332 2.357 1.00 98.56 76 SER A N 1
ATOM 580 C CA . SER A 1 76 ? -5.205 0.511 1.572 1.00 98.56 76 SER A CA 1
ATOM 581 C C . SER A 1 76 ? -5.578 -0.175 0.252 1.00 98.56 76 SER A C 1
ATOM 583 O O . SER A 1 76 ? -6.751 -0.442 -0.003 1.00 98.56 76 SER A O 1
ATOM 585 N N . ASN A 1 77 ? -4.579 -0.614 -0.520 1.00 98.62 77 ASN A N 1
ATOM 586 C CA . ASN A 1 77 ? -4.806 -1.328 -1.772 1.00 98.62 77 ASN A CA 1
ATOM 587 C C . ASN A 1 77 ? -5.606 -2.627 -1.591 1.00 98.62 77 ASN A C 1
ATOM 589 O O . ASN A 1 77 ? -6.455 -2.913 -2.421 1.00 98.62 77 ASN A O 1
ATOM 593 N N . LEU A 1 78 ? -5.360 -3.423 -0.544 1.00 98.69 78 LEU A N 1
ATOM 594 C CA . LEU A 1 78 ? -6.100 -4.665 -0.269 1.00 98.69 78 LEU A CA 1
ATOM 595 C C . LEU A 1 78 ? -7.589 -4.428 -0.023 1.00 98.69 78 LEU A C 1
ATOM 597 O O . LEU A 1 78 ? -8.427 -5.195 -0.507 1.00 98.69 78 LEU A O 1
ATOM 601 N N . TRP A 1 79 ? -7.915 -3.385 0.736 1.00 98.06 79 TRP A N 1
ATOM 602 C CA . TRP A 1 79 ? -9.300 -3.090 1.079 1.00 98.06 79 TRP A CA 1
ATOM 603 C C . TRP A 1 79 ? -10.117 -2.757 -0.174 1.00 98.06 79 TRP A C 1
ATOM 605 O O . TRP A 1 79 ? -11.180 -3.343 -0.391 1.00 98.06 79 TRP A O 1
ATOM 615 N N . GLU A 1 80 ? -9.526 -1.970 -1.074 1.00 97.31 80 GLU A N 1
ATOM 616 C CA . GLU A 1 80 ? -10.115 -1.518 -2.339 1.00 97.31 80 GLU A CA 1
ATOM 617 C C . GLU A 1 80 ? -10.588 -2.644 -3.276 1.00 97.31 80 GLU A C 1
ATOM 619 O O . GLU A 1 80 ? -11.451 -2.418 -4.124 1.00 97.31 80 GLU A O 1
ATOM 624 N N . TYR A 1 81 ? -10.047 -3.865 -3.161 1.00 96.56 81 TYR A N 1
ATOM 625 C CA . TYR A 1 81 ? -10.497 -5.013 -3.966 1.00 96.56 81 TYR A CA 1
ATOM 626 C C . TYR A 1 81 ? -11.027 -6.194 -3.144 1.00 96.56 81 TYR A C 1
ATOM 628 O O . TYR A 1 81 ? -11.068 -7.324 -3.632 1.00 96.56 81 TYR A O 1
ATOM 636 N N . GLY A 1 82 ? -11.497 -5.935 -1.919 1.00 97.12 82 GLY A N 1
ATOM 637 C CA . GLY A 1 82 ? -12.296 -6.889 -1.142 1.00 97.12 82 GLY A CA 1
ATOM 638 C C . GLY A 1 82 ? -11.509 -7.779 -0.178 1.00 97.12 82 GLY A C 1
ATOM 639 O O . GLY A 1 82 ? -12.050 -8.767 0.316 1.00 97.12 82 GLY A O 1
ATOM 640 N N . HIS A 1 83 ? -10.256 -7.437 0.128 1.00 98.38 83 HIS A N 1
ATOM 641 C CA . HIS A 1 83 ? -9.423 -8.149 1.104 1.00 98.38 83 HIS A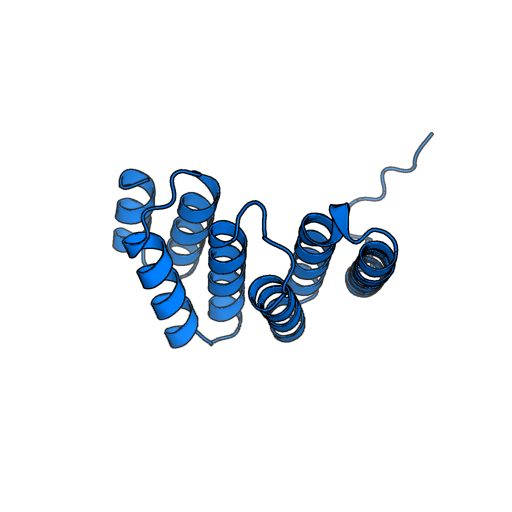 CA 1
ATOM 642 C C . HIS A 1 83 ? -9.404 -7.450 2.473 1.00 98.38 83 HIS A C 1
ATOM 644 O O . HIS A 1 83 ? -8.370 -7.363 3.136 1.00 98.38 83 HIS A O 1
ATOM 650 N N . GLU A 1 84 ? -10.569 -6.978 2.919 1.00 98.12 84 GLU A N 1
ATOM 651 C CA . GLU A 1 84 ? -10.739 -6.199 4.151 1.00 98.12 84 GLU A CA 1
ATOM 652 C C . GLU A 1 84 ? -10.115 -6.865 5.387 1.00 98.12 84 GLU A C 1
ATOM 654 O O . GLU A 1 84 ? -9.412 -6.214 6.154 1.00 98.12 84 GLU A O 1
ATOM 659 N N . ALA A 1 85 ? -10.330 -8.168 5.587 1.00 98.25 85 ALA A N 1
ATOM 660 C CA . ALA A 1 85 ? -9.818 -8.856 6.773 1.00 98.25 85 ALA A CA 1
ATOM 661 C C . ALA A 1 85 ? -8.279 -8.820 6.857 1.00 98.25 85 ALA A C 1
ATOM 663 O O . ALA A 1 85 ? -7.719 -8.667 7.943 1.00 98.25 85 ALA A O 1
ATOM 664 N N . GLU A 1 86 ? -7.593 -8.934 5.716 1.00 98.50 86 GLU A N 1
ATOM 665 C CA . GLU A 1 86 ? -6.133 -8.811 5.653 1.00 98.50 86 GLU A CA 1
ATOM 666 C C . GLU A 1 86 ? -5.701 -7.351 5.835 1.00 98.50 86 GLU A C 1
ATOM 668 O O . GLU A 1 86 ? -4.771 -7.083 6.597 1.00 98.50 86 GLU A O 1
ATOM 673 N N . ALA A 1 87 ? -6.404 -6.407 5.200 1.00 98.69 87 ALA A N 1
ATOM 674 C CA . ALA A 1 87 ? -6.146 -4.977 5.352 1.00 98.69 87 ALA A CA 1
ATOM 675 C C . ALA A 1 87 ? -6.226 -4.540 6.824 1.00 98.69 87 ALA A C 1
ATOM 677 O O . ALA A 1 87 ? -5.283 -3.935 7.335 1.00 98.69 87 ALA A O 1
ATOM 678 N N . ARG A 1 88 ? -7.290 -4.929 7.540 1.00 98.44 88 ARG A N 1
ATOM 679 C CA . ARG A 1 88 ? -7.464 -4.640 8.972 1.00 98.44 88 ARG A CA 1
ATOM 680 C C . ARG A 1 88 ? -6.353 -5.239 9.825 1.00 98.44 88 ARG A C 1
ATOM 682 O O . ARG A 1 88 ? -5.787 -4.540 10.657 1.00 98.44 88 ARG A O 1
ATOM 689 N N . ALA A 1 89 ? -5.975 -6.493 9.576 1.00 98.69 89 ALA A N 1
ATOM 690 C CA . ALA A 1 89 ? -4.884 -7.126 10.314 1.00 98.69 89 ALA A CA 1
ATOM 691 C C . ALA A 1 89 ? -3.547 -6.377 10.136 1.00 98.69 89 ALA A C 1
ATOM 693 O O . ALA A 1 89 ? -2.775 -6.240 11.088 1.00 98.69 89 ALA A O 1
ATOM 694 N N . ILE A 1 90 ? -3.272 -5.866 8.930 1.00 98.69 90 ILE A N 1
ATOM 695 C CA . ILE A 1 90 ? -2.086 -5.043 8.670 1.00 98.69 90 ILE A CA 1
ATOM 696 C C . ILE A 1 90 ? -2.195 -3.689 9.386 1.00 98.69 90 ILE A C 1
ATOM 698 O O . ILE A 1 90 ? -1.224 -3.266 10.016 1.00 98.69 90 ILE A O 1
ATOM 702 N N . ILE A 1 91 ? -3.357 -3.033 9.321 1.00 98.50 91 ILE A N 1
ATOM 703 C CA . ILE A 1 91 ? -3.633 -1.754 9.992 1.00 98.50 91 ILE A CA 1
ATOM 704 C C . ILE A 1 91 ? -3.411 -1.867 11.503 1.00 98.50 91 ILE A C 1
ATOM 706 O O . ILE A 1 91 ? -2.661 -1.072 12.070 1.00 98.50 91 ILE A O 1
ATOM 710 N N . ASP A 1 92 ? -3.973 -2.891 12.143 1.00 98.31 92 ASP A N 1
ATOM 711 C CA . ASP A 1 92 ? -3.789 -3.140 13.574 1.00 98.31 92 ASP A CA 1
ATOM 712 C C . ASP A 1 92 ? -2.311 -3.354 13.917 1.00 98.31 92 ASP A C 1
ATOM 714 O O . ASP A 1 92 ? -1.802 -2.812 14.901 1.00 98.31 92 ASP A O 1
ATOM 718 N N . GLY A 1 93 ? -1.586 -4.085 13.064 1.00 98.44 93 GLY A N 1
ATOM 719 C CA . GLY A 1 93 ? -0.144 -4.274 13.199 1.00 98.44 93 GLY A CA 1
ATOM 720 C C . GLY A 1 93 ? 0.653 -2.967 13.109 1.00 98.44 93 GLY A C 1
ATOM 721 O O . GLY A 1 93 ? 1.612 -2.783 13.860 1.00 98.44 93 GLY A O 1
ATOM 722 N N . ILE A 1 94 ? 0.264 -2.043 12.225 1.00 98.19 94 ILE A N 1
ATOM 723 C CA . ILE A 1 94 ? 0.894 -0.718 12.105 1.00 98.19 94 ILE A CA 1
ATOM 724 C C . ILE A 1 94 ? 0.607 0.119 13.352 1.00 98.19 94 ILE A C 1
ATOM 726 O O . ILE A 1 94 ? 1.550 0.635 13.953 1.00 98.19 94 ILE A O 1
ATOM 730 N N . ARG A 1 95 ? -0.658 0.205 13.782 1.00 97.25 95 ARG A N 1
ATOM 731 C CA . ARG A 1 95 ? -1.057 0.964 14.979 1.00 97.25 95 ARG A CA 1
ATOM 732 C C . ARG A 1 95 ? -0.329 0.458 16.225 1.00 97.25 95 ARG A C 1
ATOM 734 O O . ARG A 1 95 ? 0.208 1.254 16.991 1.00 97.25 95 ARG A O 1
ATOM 741 N N . ALA A 1 96 ? -0.235 -0.862 16.392 1.00 97.38 96 ALA A N 1
ATOM 742 C CA . ALA A 1 96 ? 0.474 -1.486 17.507 1.00 97.38 96 ALA A CA 1
ATOM 743 C C . ALA A 1 96 ? 1.990 -1.226 17.485 1.00 97.38 96 ALA A C 1
ATOM 745 O O . ALA A 1 96 ? 2.608 -1.093 18.541 1.00 97.38 96 ALA A O 1
ATOM 746 N N . ALA A 1 97 ? 2.599 -1.147 16.297 1.00 97.25 97 ALA A N 1
ATOM 747 C CA . ALA A 1 97 ? 4.021 -0.845 16.154 1.00 97.25 97 ALA A CA 1
ATOM 748 C C . ALA A 1 97 ? 4.365 0.623 16.453 1.00 97.25 97 ALA A C 1
ATOM 750 O O . ALA A 1 97 ? 5.526 0.920 16.728 1.00 97.25 97 ALA A O 1
ATOM 751 N N . SER A 1 98 ? 3.372 1.518 16.410 1.00 95.69 98 SER A N 1
ATOM 752 C CA . SER A 1 98 ? 3.504 2.953 16.665 1.00 95.69 98 SER A CA 1
ATOM 753 C C . SER A 1 98 ? 4.684 3.591 15.901 1.00 95.69 98 SER A C 1
ATOM 755 O O . SER A 1 98 ? 5.673 4.023 16.509 1.00 95.69 98 SER A O 1
ATOM 757 N N . PRO A 1 99 ? 4.650 3.595 14.549 1.00 95.88 99 PRO A N 1
ATOM 758 C CA . PRO A 1 99 ? 5.724 4.179 13.756 1.00 95.88 99 PRO A CA 1
ATOM 759 C C . PRO A 1 99 ? 5.883 5.668 14.077 1.00 95.88 99 PRO A C 1
ATOM 761 O O . PRO A 1 99 ? 4.911 6.382 14.298 1.00 95.88 99 PRO A O 1
ATOM 764 N N . ARG A 1 100 ? 7.133 6.140 14.086 1.00 93.44 100 ARG A N 1
ATOM 765 C CA . ARG A 1 100 ? 7.454 7.558 14.330 1.00 93.44 100 ARG A CA 1
ATOM 766 C C . ARG A 1 100 ? 7.208 8.453 13.122 1.00 93.44 100 ARG A C 1
ATOM 768 O O . ARG A 1 100 ? 7.116 9.665 13.272 1.00 93.44 100 ARG A O 1
ATOM 775 N N . ASP A 1 101 ? 7.225 7.862 11.935 1.00 95.25 101 ASP A N 1
ATOM 776 C CA . ASP A 1 101 ? 6.946 8.578 10.700 1.00 95.25 101 ASP A CA 1
ATOM 777 C C . ASP A 1 101 ? 5.428 8.810 10.595 1.00 95.25 101 ASP A C 1
ATOM 779 O O . ASP A 1 101 ? 4.673 7.869 10.857 1.00 95.25 101 ASP A O 1
ATOM 783 N N . PRO A 1 102 ? 4.967 10.021 10.239 1.00 96.12 102 PRO A N 1
ATOM 784 C CA . PRO A 1 102 ? 3.542 10.317 10.114 1.00 96.12 102 PRO A CA 1
ATOM 785 C C . PRO A 1 102 ? 2.886 9.698 8.870 1.00 96.12 102 PRO A C 1
ATOM 787 O O . PRO A 1 102 ? 1.680 9.460 8.879 1.00 96.12 102 PRO A O 1
ATOM 790 N N . ALA A 1 103 ? 3.629 9.413 7.795 1.00 96.75 103 ALA A N 1
ATOM 791 C CA . ALA A 1 103 ? 3.047 8.963 6.530 1.00 96.75 103 ALA A CA 1
ATOM 792 C C . ALA A 1 103 ? 2.259 7.636 6.640 1.00 96.75 103 ALA A C 1
ATOM 794 O O . ALA A 1 103 ? 1.148 7.577 6.113 1.00 96.75 103 ALA A O 1
ATOM 795 N N . PRO A 1 104 ? 2.735 6.590 7.351 1.00 98.00 104 PRO A N 1
ATOM 796 C CA . PRO A 1 104 ? 1.938 5.390 7.603 1.00 98.00 104 PRO A CA 1
ATOM 797 C C . PRO A 1 104 ? 0.609 5.678 8.314 1.00 98.00 104 PRO A C 1
ATOM 799 O O . PRO A 1 104 ? -0.396 5.065 7.968 1.00 98.00 104 PRO A O 1
ATOM 802 N N . TRP A 1 105 ? 0.587 6.602 9.282 1.00 98.12 105 TRP A N 1
ATOM 803 C CA . TRP A 1 105 ? -0.634 6.969 10.009 1.00 98.12 105 TRP A CA 1
ATOM 804 C C . TRP A 1 105 ? -1.655 7.642 9.101 1.00 98.12 105 TRP A C 1
ATOM 806 O O . TRP A 1 105 ? -2.824 7.270 9.135 1.00 98.12 105 TRP A O 1
ATOM 816 N N . VAL A 1 106 ? -1.204 8.578 8.259 1.00 98.25 106 VAL A N 1
ATOM 817 C CA . VAL A 1 106 ? -2.065 9.262 7.284 1.00 98.25 106 VAL A CA 1
ATOM 818 C C . VAL A 1 106 ? -2.701 8.252 6.333 1.00 98.25 106 VAL A C 1
ATOM 820 O O . VAL A 1 106 ? -3.919 8.224 6.221 1.00 98.25 106 VAL A O 1
ATOM 823 N N . ILE A 1 107 ? -1.907 7.361 5.730 1.00 98.44 107 ILE A N 1
ATOM 824 C CA . ILE A 1 107 ? -2.430 6.352 4.795 1.00 98.44 107 ILE A CA 1
ATOM 825 C C . ILE A 1 107 ? -3.427 5.406 5.476 1.00 98.44 107 ILE A C 1
ATOM 827 O O . ILE A 1 107 ? -4.463 5.089 4.898 1.00 98.44 107 ILE A O 1
ATOM 831 N N . VAL A 1 108 ? -3.141 4.950 6.702 1.00 98.56 108 VAL A N 1
ATOM 832 C CA . VAL A 1 108 ? -4.071 4.089 7.453 1.00 98.56 108 VAL A CA 1
ATOM 833 C C . 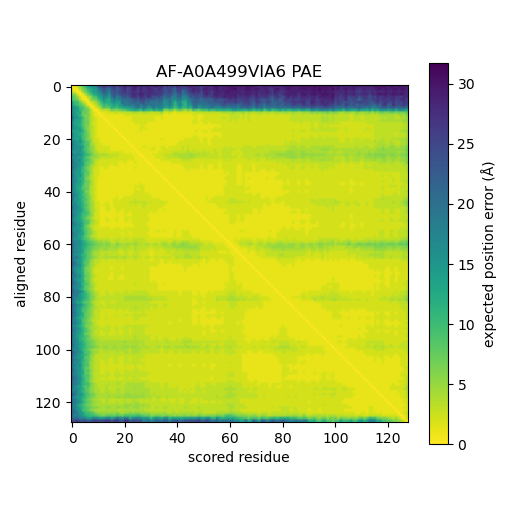VAL A 1 108 ? -5.377 4.823 7.749 1.00 98.56 108 VAL A C 1
ATOM 835 O O . VAL A 1 108 ? -6.450 4.248 7.577 1.00 98.56 108 VAL A O 1
ATOM 838 N N . ALA A 1 109 ? -5.300 6.075 8.192 1.00 98.31 109 ALA A N 1
ATOM 839 C CA . ALA A 1 109 ? -6.474 6.854 8.549 1.00 98.31 109 ALA A CA 1
ATOM 840 C C . ALA A 1 109 ? -7.334 7.197 7.322 1.00 98.31 109 ALA A C 1
ATOM 842 O O . ALA A 1 109 ? -8.548 7.031 7.379 1.00 98.31 109 ALA A O 1
ATOM 843 N N . GLU A 1 110 ? -6.719 7.578 6.199 1.00 98.25 110 GLU A N 1
ATOM 844 C CA . GLU A 1 110 ? -7.417 7.802 4.926 1.00 98.25 110 GLU A CA 1
ATOM 845 C C . GLU A 1 110 ? -8.074 6.517 4.407 1.00 98.25 110 GLU A C 1
ATOM 847 O O . GLU A 1 110 ? -9.215 6.554 3.955 1.00 98.25 110 GLU A O 1
ATOM 852 N N . ALA A 1 111 ? -7.399 5.366 4.514 1.00 98.00 111 ALA A N 1
ATOM 853 C CA . ALA A 1 111 ? -7.980 4.084 4.120 1.00 98.00 111 ALA A CA 1
ATOM 854 C C . ALA A 1 111 ? -9.217 3.735 4.964 1.00 98.00 111 ALA A C 1
ATOM 856 O O . ALA A 1 111 ? -10.229 3.308 4.412 1.00 98.00 111 ALA A O 1
ATOM 857 N N . LEU A 1 112 ? -9.154 3.950 6.284 1.00 98.38 112 LEU A N 1
ATOM 858 C CA . LEU A 1 112 ? -10.294 3.770 7.188 1.00 98.38 112 LEU A CA 1
ATOM 859 C C . LEU A 1 112 ? -11.441 4.731 6.843 1.00 98.38 112 LEU A C 1
ATOM 861 O O . LEU A 1 112 ? -12.590 4.309 6.762 1.00 98.38 112 LEU A O 1
ATOM 865 N N . GLU A 1 113 ? -11.137 6.007 6.598 1.00 98.12 113 GLU A N 1
ATOM 866 C CA . GLU A 1 113 ? -12.135 7.018 6.236 1.00 98.12 113 GLU A CA 1
ATOM 867 C C . GLU A 1 113 ? -12.852 6.672 4.924 1.00 98.12 113 GLU A C 1
ATOM 869 O O . GLU A 1 113 ? -14.079 6.702 4.868 1.00 98.12 113 GLU A O 1
ATOM 874 N N . GLN A 1 114 ? -12.102 6.282 3.890 1.00 97.69 114 GLN A N 1
ATOM 875 C CA . GLN A 1 114 ? -12.644 5.896 2.581 1.00 97.69 114 GLN A CA 1
ATOM 876 C C . GLN A 1 114 ? -13.567 4.670 2.645 1.00 97.69 114 GLN A C 1
ATOM 878 O O . GLN A 1 114 ? -14.388 4.480 1.749 1.00 97.69 114 GLN A O 1
ATOM 883 N N . HIS A 1 115 ? -13.452 3.864 3.704 1.00 97.56 115 HIS A N 1
ATOM 884 C CA . HIS A 1 115 ? -14.238 2.652 3.930 1.00 97.56 115 HIS A CA 1
ATOM 885 C C . HIS A 1 115 ? -15.241 2.801 5.089 1.00 97.56 115 HIS A C 1
ATOM 887 O O . HIS A 1 115 ? -15.658 1.804 5.674 1.00 97.56 115 HIS A O 1
ATOM 893 N N . ASP A 1 116 ? -15.644 4.040 5.403 1.00 97.69 116 ASP A N 1
ATOM 894 C CA . ASP A 1 116 ? -16.664 4.396 6.401 1.00 97.69 116 ASP A CA 1
ATOM 895 C C . ASP A 1 116 ? -16.325 4.026 7.866 1.00 97.69 116 ASP A C 1
ATOM 897 O O . ASP A 1 116 ? -17.184 4.062 8.751 1.00 97.69 116 ASP A O 1
ATOM 901 N N . GLU A 1 117 ? -15.055 3.769 8.185 1.00 97.62 117 GLU A N 1
ATOM 902 C CA . GLU A 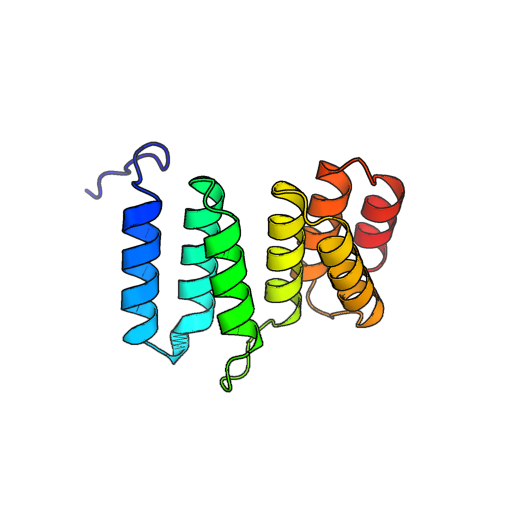1 117 ? -14.567 3.496 9.547 1.00 97.62 117 GLU A CA 1
ATOM 903 C C . GLU A 1 117 ? -14.169 4.796 10.273 1.00 97.62 117 GLU A C 1
ATOM 905 O O . GLU A 1 117 ? -13.061 4.944 10.791 1.00 97.62 117 GLU A O 1
ATOM 910 N N . LEU A 1 118 ? -15.078 5.776 10.295 1.00 97.75 118 LEU A N 1
ATOM 911 C CA . LEU A 1 118 ? -14.770 7.172 10.647 1.00 97.75 118 LEU A CA 1
ATOM 912 C C . LEU A 1 118 ? -14.219 7.367 12.072 1.00 97.75 118 LEU A C 1
ATOM 914 O O . LEU A 1 118 ? -13.327 8.188 12.280 1.00 97.75 118 LEU A O 1
ATOM 918 N N . GLU A 1 119 ? -14.722 6.617 13.057 1.00 97.00 119 GLU A N 1
ATOM 919 C CA . GLU A 1 119 ? -14.222 6.689 14.441 1.00 97.00 119 GLU A CA 1
ATOM 920 C C . GLU A 1 119 ? -12.778 6.172 14.526 1.00 97.00 119 GLU A C 1
ATOM 922 O O . GLU A 1 119 ? -11.902 6.842 15.075 1.00 97.00 119 GLU A O 1
ATOM 927 N N . ALA A 1 120 ? -12.496 5.034 13.887 1.00 96.62 120 ALA A N 1
ATOM 928 C CA . ALA A 1 120 ? -11.151 4.474 13.825 1.00 96.62 120 ALA A CA 1
ATOM 929 C C . ALA A 1 120 ? -10.189 5.371 13.025 1.00 96.62 120 ALA A C 1
ATOM 931 O O . ALA A 1 120 ? -9.020 5.508 13.400 1.00 96.62 120 ALA A O 1
ATOM 932 N N . ALA A 1 121 ? -10.663 6.013 11.953 1.00 97.50 121 ALA A N 1
ATOM 933 C CA . ALA A 1 121 ? -9.892 6.994 11.193 1.00 97.50 121 ALA A CA 1
ATOM 934 C C . ALA A 1 121 ? -9.498 8.192 12.074 1.00 97.50 121 ALA A C 1
ATOM 936 O O . ALA A 1 121 ? -8.320 8.544 12.155 1.00 97.50 121 ALA A O 1
ATOM 937 N N . GLN A 1 122 ? -10.457 8.769 12.809 1.00 96.81 122 GLN A N 1
ATOM 938 C CA . GLN A 1 122 ? -10.214 9.888 13.724 1.00 96.81 122 GLN A CA 1
ATOM 939 C C . GLN A 1 122 ? -9.217 9.523 14.836 1.00 96.81 122 GLN A C 1
ATOM 941 O O . GLN A 1 122 ? -8.306 10.300 15.140 1.00 96.81 122 GLN A O 1
ATOM 946 N N . GLU A 1 123 ? -9.367 8.348 15.450 1.00 95.69 123 GLU A N 1
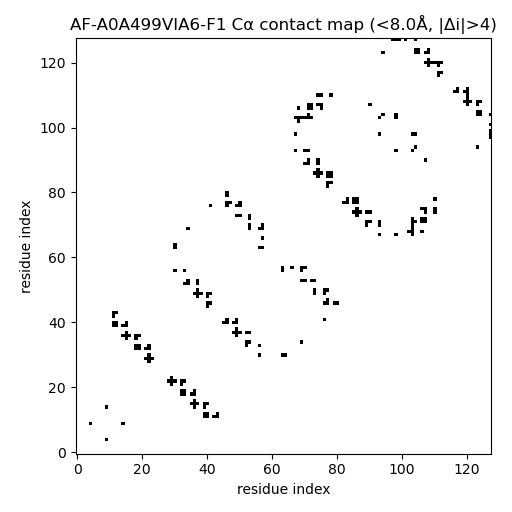ATOM 947 C CA . GLU A 1 123 ? -8.397 7.847 16.426 1.00 95.69 123 GLU A CA 1
ATOM 948 C C . GLU A 1 123 ? -6.997 7.748 15.818 1.00 95.69 123 GLU A C 1
ATOM 950 O O . GLU A 1 123 ? -6.023 8.198 16.417 1.00 95.69 123 GLU A O 1
ATOM 955 N N . THR A 1 124 ? -6.893 7.198 14.609 1.00 95.75 124 THR A N 1
ATOM 956 C CA . THR A 1 124 ? -5.615 7.010 13.916 1.00 95.75 124 THR A CA 1
ATOM 957 C C . THR A 1 124 ? -4.939 8.352 13.612 1.00 95.75 124 THR A C 1
ATOM 959 O O . THR A 1 124 ? -3.750 8.498 13.883 1.00 95.75 124 THR A O 1
ATOM 962 N N . PHE A 1 125 ? -5.688 9.362 13.155 1.00 91.75 125 PHE A N 1
ATOM 963 C CA . PHE A 1 125 ? -5.161 10.713 12.910 1.00 91.75 125 PHE A CA 1
ATOM 964 C C . PHE A 1 125 ? -4.655 11.432 14.169 1.00 91.75 125 PHE A C 1
ATOM 966 O O . PHE A 1 125 ? -3.896 12.391 14.054 1.00 91.75 125 PHE A O 1
ATOM 973 N N . THR A 1 126 ? -5.094 11.023 15.363 1.00 90.06 126 THR A N 1
ATOM 974 C CA . THR A 1 126 ? -4.771 11.706 16.630 1.00 90.06 126 THR A CA 1
ATOM 975 C C . THR A 1 126 ? -3.791 10.934 17.518 1.00 90.06 126 THR A C 1
ATOM 977 O O . THR A 1 126 ? -3.301 11.488 18.503 1.00 90.06 126 THR A O 1
ATOM 980 N N . GLN A 1 127 ? -3.494 9.674 17.183 1.00 82.25 127 GLN A N 1
ATOM 981 C CA . GLN A 1 127 ? -2.534 8.813 17.885 1.00 82.25 127 GLN A CA 1
ATOM 982 C C . GLN A 1 127 ? -1.093 8.926 17.348 1.00 82.25 127 GLN A C 1
ATOM 984 O O . GLN A 1 127 ? -0.167 8.557 18.075 1.00 82.25 127 GLN A O 1
ATOM 989 N N . GLY A 1 128 ? -0.916 9.395 16.107 1.00 65.62 128 GLY A N 1
ATOM 990 C CA . GLY A 1 128 ? 0.369 9.510 15.398 1.00 65.62 128 GLY A CA 1
ATOM 991 C C . GLY A 1 128 ? 0.997 10.896 15.435 1.00 65.62 128 GLY A C 1
ATOM 992 O O . GLY A 1 128 ? 0.244 11.894 15.422 1.00 65.62 128 GLY A O 1
#

InterPro domains:
  IPR011990 Tetratricopeptide-like helical domain superfamily [G3DSA:1.25.40.10] (5-128)